Protein AF-K6VTQ6-F1 (afdb_monomer_lite)

InterPro domains:
  IPR045598 Domain of unknown function DUF6457 [PF20058] (8-82)

Organism: NCBI:txid1184607

Foldseek 3Di:
DDPVVVVVVVVLVVLVVVCVVVVHDSVVDDPVLLVVLLVLLCPLPNNVCSVVLSVVLVVVCVVVVNPDDSVVSSVVSSVVSNPPDPPPVPD

Sequence (91 aa):
MNDLNKTEARWQAWVEETSALLGIDAGLVNIHAIHDLTKTIAHDLERPMAPVGSFMLGLAMGVHGGSADPAALKSLIESTTRRDAVDQVTA

Radius of gyration: 16.14 Å; chains: 1; bounding box: 29×32×51 Å

Structure (mmCIF, N/CA/C/O backbone):
data_AF-K6VTQ6-F1
#
_entry.id   AF-K6VTQ6-F1
#
loop_
_atom_site.group_PDB
_atom_site.id
_atom_site.type_symbol
_atom_site.label_atom_id
_atom_site.label_alt_id
_atom_site.label_comp_id
_atom_site.label_asym_id
_atom_site.label_entity_id
_atom_site.label_seq_id
_atom_site.pdbx_PDB_ins_code
_atom_site.Cartn_x
_atom_site.Cartn_y
_atom_site.Cartn_z
_atom_site.occupancy
_atom_site.B_iso_or_equiv
_atom_site.auth_seq_id
_atom_site.auth_comp_id
_atom_site.auth_asym_id
_atom_site.auth_atom_id
_atom_site.pdbx_PDB_model_num
ATOM 1 N N . MET A 1 1 ? 14.069 16.263 19.748 1.00 57.88 1 MET A N 1
ATOM 2 C CA . MET A 1 1 ? 13.075 15.720 18.798 1.00 57.88 1 MET A CA 1
ATOM 3 C C . MET A 1 1 ? 13.514 16.133 17.398 1.00 57.88 1 MET A C 1
ATOM 5 O O . MET A 1 1 ? 13.498 17.329 17.135 1.00 57.88 1 MET A O 1
ATOM 9 N N . ASN A 1 2 ? 14.014 15.205 16.572 1.00 80.62 2 ASN A N 1
ATOM 10 C CA . ASN A 1 2 ? 14.475 15.508 15.205 1.00 80.62 2 ASN A CA 1
ATOM 11 C C . ASN A 1 2 ? 13.276 15.861 14.298 1.00 80.62 2 ASN A C 1
ATOM 13 O O . ASN A 1 2 ? 12.149 15.455 14.588 1.00 80.62 2 ASN A O 1
ATOM 17 N N . ASP A 1 3 ? 13.512 16.588 13.208 1.00 85.31 3 ASP A N 1
ATOM 18 C CA . ASP A 1 3 ? 12.485 16.975 12.232 1.00 85.31 3 ASP A CA 1
ATOM 19 C C . ASP A 1 3 ? 11.833 15.759 11.552 1.00 85.31 3 ASP A C 1
ATOM 21 O O . ASP A 1 3 ? 10.641 15.793 11.238 1.00 85.31 3 ASP A O 1
ATOM 25 N N . LEU A 1 4 ? 12.567 14.645 11.427 1.00 80.88 4 LEU A N 1
ATOM 26 C CA . LEU A 1 4 ? 12.027 13.354 10.984 1.00 80.88 4 LEU A CA 1
ATOM 27 C C . LEU A 1 4 ? 10.934 12.838 11.932 1.00 80.88 4 LEU A C 1
ATOM 29 O O . LEU A 1 4 ? 9.820 12.578 11.491 1.00 80.88 4 LEU A O 1
ATOM 33 N N . ASN A 1 5 ? 11.193 12.814 13.244 1.00 87.19 5 ASN A N 1
ATOM 34 C CA . ASN A 1 5 ? 10.222 12.328 14.232 1.00 87.19 5 ASN A CA 1
ATOM 35 C C . ASN A 1 5 ? 8.957 13.201 14.271 1.00 87.19 5 ASN A C 1
ATOM 37 O O . ASN A 1 5 ? 7.858 12.701 14.494 1.00 87.19 5 ASN A O 1
ATOM 41 N N . LYS A 1 6 ? 9.094 14.521 14.070 1.00 90.19 6 LYS A N 1
ATOM 42 C CA . LYS A 1 6 ? 7.934 15.426 13.966 1.00 90.19 6 LYS A CA 1
ATOM 43 C C . LYS A 1 6 ? 7.117 15.149 12.705 1.00 90.19 6 LYS A C 1
ATOM 45 O O . LYS A 1 6 ? 5.893 15.243 12.730 1.00 90.19 6 LYS A O 1
ATOM 50 N N . THR A 1 7 ? 7.796 14.822 11.612 1.00 92.69 7 THR A N 1
ATOM 5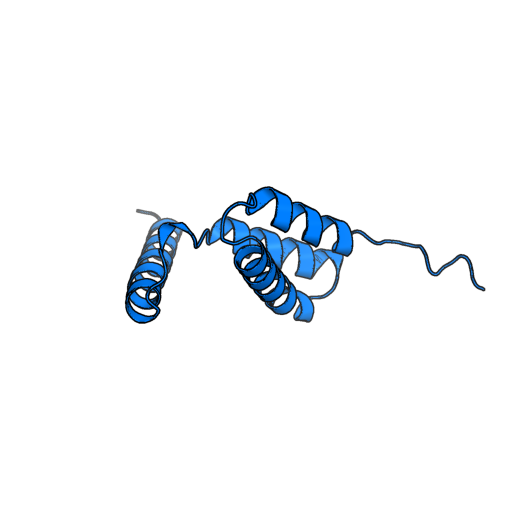1 C CA . THR A 1 7 ? 7.165 14.499 10.334 1.00 92.69 7 THR A CA 1
ATOM 52 C C . THR A 1 7 ? 6.391 13.184 10.419 1.00 92.69 7 THR A C 1
ATOM 54 O O . THR A 1 7 ? 5.218 13.161 10.052 1.00 92.69 7 THR A O 1
ATOM 57 N N . GLU A 1 8 ? 6.995 12.134 10.979 1.00 93.62 8 GLU A N 1
ATOM 58 C CA . GLU A 1 8 ? 6.343 10.836 11.202 1.00 93.62 8 GLU A CA 1
ATOM 59 C C . GLU A 1 8 ? 5.127 10.959 12.125 1.00 93.62 8 GLU A C 1
ATOM 61 O O . GLU A 1 8 ? 4.061 10.443 11.800 1.00 93.62 8 GLU A O 1
ATOM 66 N N . ALA A 1 9 ? 5.236 11.728 13.214 1.00 94.44 9 ALA A N 1
ATOM 67 C CA . ALA A 1 9 ? 4.103 11.990 14.102 1.00 94.44 9 ALA A CA 1
ATOM 68 C C . ALA A 1 9 ? 2.931 12.670 13.373 1.00 94.44 9 ALA A C 1
ATOM 70 O O . ALA A 1 9 ? 1.772 12.334 13.604 1.00 94.44 9 ALA A O 1
ATOM 71 N N . ARG A 1 10 ? 3.220 13.605 12.457 1.00 96.75 10 ARG A N 1
ATOM 72 C CA . ARG A 1 10 ? 2.188 14.254 11.638 1.00 96.75 10 ARG A CA 1
ATOM 73 C C . ARG A 1 10 ? 1.530 13.276 10.663 1.00 96.75 10 ARG A C 1
ATOM 75 O O . ARG A 1 10 ? 0.321 13.352 10.469 1.00 96.75 10 ARG A O 1
ATOM 82 N N . TRP A 1 11 ? 2.303 12.389 10.036 1.00 96.81 11 TRP A N 1
ATOM 83 C CA . TRP A 1 11 ? 1.751 11.356 9.155 1.00 96.81 11 TRP A CA 1
ATOM 84 C C . TRP A 1 11 ? 0.848 10.395 9.922 1.00 96.81 11 TRP A C 1
ATOM 86 O O . TRP A 1 11 ? -0.255 10.112 9.465 1.00 96.81 11 TRP A O 1
ATOM 96 N N . GLN A 1 12 ? 1.286 9.963 11.105 1.00 96.56 12 GLN A N 1
ATOM 97 C CA . GLN A 1 12 ? 0.521 9.077 11.971 1.00 96.56 12 GLN A CA 1
ATOM 98 C C . GLN A 1 12 ? -0.812 9.711 12.390 1.00 96.56 12 GLN A C 1
ATOM 100 O O . GLN A 1 12 ? -1.858 9.092 12.225 1.00 96.56 12 GLN A O 1
ATOM 105 N N . ALA A 1 13 ? -0.795 10.973 12.829 1.00 97.44 13 ALA A N 1
ATOM 106 C CA . ALA A 1 13 ? -2.014 11.697 13.189 1.00 97.44 13 ALA A CA 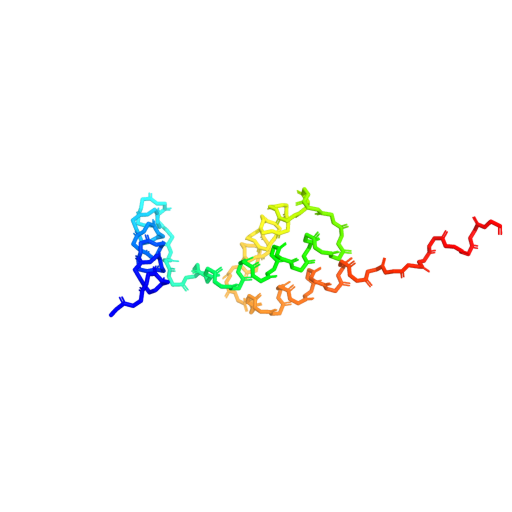1
ATOM 107 C C . ALA A 1 13 ? -3.009 11.791 12.016 1.00 97.44 13 ALA A C 1
ATOM 109 O O . ALA A 1 13 ? -4.209 11.598 12.197 1.00 97.44 13 ALA A O 1
ATOM 110 N N . TRP A 1 14 ? -2.514 12.038 10.798 1.00 98.00 14 TRP A N 1
ATOM 111 C CA . TRP A 1 14 ? -3.362 12.075 9.605 1.00 98.00 14 TRP A CA 1
ATOM 112 C C . TRP A 1 14 ? -3.958 10.702 9.260 1.00 98.00 14 TRP A C 1
ATOM 114 O O . TRP A 1 14 ? -5.130 10.617 8.888 1.00 98.00 14 TRP A O 1
ATOM 124 N N . VAL A 1 15 ? -3.174 9.626 9.400 1.00 97.94 15 VAL A N 1
ATOM 125 C CA . VAL A 1 15 ? -3.652 8.248 9.213 1.00 97.94 15 VAL A CA 1
ATOM 126 C C . VAL A 1 15 ? -4.744 7.917 10.225 1.00 97.94 15 VAL A C 1
ATOM 128 O O . VAL A 1 15 ? -5.771 7.374 9.830 1.00 97.94 15 VAL A O 1
ATOM 131 N N . GLU A 1 16 ? -4.561 8.265 11.497 1.00 98.00 16 GLU A N 1
ATOM 132 C CA . GLU A 1 16 ? -5.542 8.025 12.561 1.00 98.00 16 GLU A CA 1
ATOM 133 C C . GLU A 1 16 ? -6.866 8.753 12.296 1.00 98.00 16 GLU A C 1
ATOM 135 O O . GLU A 1 16 ? -7.925 8.124 12.302 1.00 98.00 16 GLU A O 1
ATOM 140 N N . GLU A 1 17 ? -6.810 10.053 11.991 1.00 98.44 17 GLU A N 1
ATOM 141 C CA . GLU A 1 17 ? -7.991 10.867 11.683 1.00 98.44 17 GLU A CA 1
ATOM 142 C C . GLU A 1 17 ? -8.739 10.335 10.453 1.00 98.44 17 GLU A C 1
ATOM 144 O O . GLU A 1 17 ? -9.951 10.116 10.487 1.00 98.44 17 GLU A O 1
ATOM 149 N N . THR A 1 18 ? -8.009 10.069 9.369 1.00 98.31 18 THR A N 1
ATOM 150 C CA . THR A 1 18 ? -8.601 9.580 8.118 1.00 98.31 18 THR A CA 1
ATOM 151 C C . THR A 1 18 ? -9.196 8.184 8.298 1.00 98.31 18 THR A C 1
ATOM 153 O 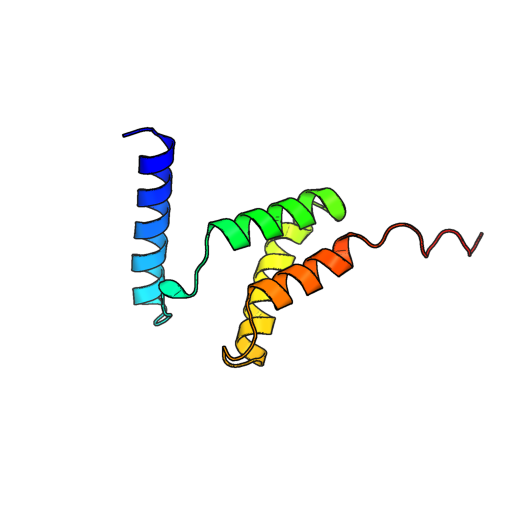O . THR A 1 18 ? -10.286 7.906 7.801 1.00 98.31 18 THR A O 1
ATOM 156 N N . SER A 1 19 ? -8.521 7.312 9.049 1.00 97.44 19 SER A N 1
ATOM 157 C CA . SER A 1 19 ? -9.005 5.958 9.329 1.00 97.44 19 SER A CA 1
ATOM 158 C C . SER A 1 19 ? -10.302 5.977 10.133 1.00 97.44 19 SER A C 1
ATOM 160 O O . SER A 1 19 ? -11.239 5.252 9.798 1.00 97.44 19 SER A O 1
ATOM 162 N N . ALA A 1 20 ? -10.399 6.867 11.127 1.00 98.00 20 ALA A N 1
ATOM 163 C CA . ALA A 1 20 ? -11.618 7.063 11.906 1.00 98.00 20 ALA A CA 1
ATOM 164 C C . ALA A 1 20 ? -12.803 7.508 11.030 1.00 98.00 20 ALA A C 1
ATOM 166 O O . ALA A 1 20 ? -13.911 6.999 11.198 1.00 98.00 20 ALA A O 1
ATOM 167 N N . LEU A 1 21 ? -12.574 8.404 10.063 1.00 98.38 21 LEU A N 1
ATOM 168 C CA . LEU A 1 21 ? -13.605 8.850 9.114 1.00 98.38 21 LEU A CA 1
ATOM 169 C C . LEU A 1 21 ? -14.037 7.747 8.137 1.00 98.38 21 LEU A C 1
ATOM 171 O O . LEU A 1 21 ? -15.202 7.695 7.746 1.00 98.38 21 LEU A O 1
ATOM 175 N N . LEU A 1 22 ? -13.108 6.877 7.737 1.00 96.94 22 LEU A N 1
ATOM 176 C CA . LEU A 1 22 ? -13.359 5.779 6.800 1.00 96.94 22 LEU A CA 1
ATOM 177 C C . LEU A 1 22 ? -13.871 4.498 7.479 1.00 96.94 22 LEU A C 1
ATOM 179 O O . LEU A 1 22 ? -14.259 3.562 6.782 1.00 96.94 22 LEU A O 1
ATOM 183 N N . GLY A 1 23 ? -13.872 4.438 8.814 1.00 96.38 23 GLY A N 1
ATOM 184 C CA . GLY A 1 23 ? -14.253 3.244 9.570 1.00 96.38 23 GLY A CA 1
ATOM 185 C C . GLY A 1 23 ? -13.275 2.076 9.408 1.00 96.38 23 GLY A C 1
ATOM 186 O O . GLY A 1 23 ? -13.692 0.921 9.482 1.00 96.38 23 GLY A O 1
ATOM 187 N N . ILE A 1 24 ? -11.993 2.362 9.163 1.00 92.19 24 ILE A N 1
ATOM 188 C CA . ILE A 1 24 ? -10.930 1.352 9.045 1.00 92.19 24 ILE A CA 1
ATOM 189 C C . ILE A 1 24 ? -10.021 1.381 10.277 1.00 92.19 24 ILE A C 1
ATOM 191 O O . ILE A 1 24 ? -9.858 2.416 10.921 1.00 92.19 24 ILE A O 1
ATOM 195 N N . ASP A 1 25 ? -9.419 0.240 10.609 1.00 91.19 25 ASP A N 1
ATOM 196 C CA . ASP A 1 25 ? -8.428 0.160 11.683 1.00 91.19 25 ASP A CA 1
ATOM 197 C C . ASP A 1 25 ? -7.105 0.803 11.234 1.00 91.19 25 ASP A C 1
ATOM 199 O O . ASP A 1 25 ? -6.436 0.311 10.321 1.00 91.19 25 ASP A O 1
ATOM 203 N N . ALA A 1 26 ? -6.719 1.901 11.893 1.00 94.00 26 ALA A N 1
ATOM 204 C CA . ALA A 1 26 ? -5.468 2.613 11.633 1.00 94.00 26 ALA A CA 1
ATOM 205 C C . ALA A 1 26 ? -4.227 1.725 11.846 1.00 94.00 26 ALA A C 1
ATOM 207 O O . ALA A 1 26 ? -3.205 1.936 11.193 1.00 94.00 26 ALA A O 1
ATOM 208 N N . GLY A 1 27 ? -4.317 0.702 12.706 1.00 90.69 27 GLY A N 1
ATOM 209 C CA . GLY A 1 27 ? -3.251 -0.275 12.935 1.00 90.69 27 GLY A CA 1
ATOM 210 C C . GLY A 1 27 ? -2.914 -1.122 11.704 1.00 90.69 27 GLY A C 1
ATOM 211 O O . GLY A 1 27 ? -1.825 -1.690 11.629 1.00 90.69 27 GLY A O 1
ATOM 212 N N . LEU A 1 28 ? -3.805 -1.167 10.707 1.00 87.56 28 LEU A N 1
ATOM 213 C CA . LEU A 1 28 ? -3.571 -1.855 9.435 1.00 87.56 28 LEU A CA 1
ATOM 214 C C . LEU A 1 28 ? -2.744 -1.020 8.444 1.00 87.56 28 LEU A C 1
ATOM 216 O O . LEU A 1 28 ? -2.269 -1.553 7.440 1.00 87.56 28 LEU A O 1
ATOM 220 N N . VAL A 1 29 ? -2.549 0.279 8.698 1.00 91.69 29 VAL A N 1
ATOM 221 C CA . VAL A 1 29 ? -1.845 1.194 7.790 1.00 91.69 29 VAL A CA 1
ATOM 222 C C . VAL A 1 29 ? -0.370 1.300 8.179 1.00 91.69 29 VAL A C 1
ATOM 224 O O . VAL A 1 29 ? 0.063 2.215 8.876 1.00 91.69 29 VAL A O 1
ATOM 227 N N . ASN A 1 30 ? 0.447 0.367 7.689 1.00 92.81 30 ASN A N 1
ATOM 228 C CA . ASN A 1 30 ? 1.898 0.430 7.868 1.00 92.81 30 ASN A CA 1
ATOM 229 C C . ASN A 1 30 ? 2.545 1.378 6.837 1.00 92.81 30 ASN A C 1
ATOM 231 O O . ASN A 1 30 ? 2.870 0.975 5.718 1.00 92.81 30 ASN A O 1
ATOM 235 N N . ILE A 1 31 ? 2.757 2.637 7.235 1.00 94.69 31 ILE A N 1
ATOM 236 C CA . ILE A 1 31 ? 3.318 3.705 6.385 1.00 94.69 31 ILE A CA 1
ATOM 237 C C . ILE A 1 31 ? 4.679 3.310 5.793 1.00 94.69 31 ILE A C 1
ATOM 239 O O . ILE A 1 31 ? 4.913 3.498 4.599 1.00 94.69 31 ILE A O 1
ATOM 243 N N . HIS A 1 32 ? 5.572 2.735 6.604 1.00 95.06 32 HIS A N 1
ATOM 244 C CA . HIS A 1 32 ? 6.910 2.352 6.149 1.00 95.06 32 HIS A CA 1
ATOM 245 C C . HIS A 1 32 ? 6.854 1.228 5.115 1.00 95.06 32 HIS A C 1
ATOM 247 O O . HIS A 1 32 ? 7.482 1.344 4.068 1.00 95.06 32 HIS A O 1
ATOM 253 N N . ALA A 1 33 ? 6.039 0.194 5.343 1.00 94.38 33 ALA A N 1
ATOM 254 C CA . ALA A 1 33 ? 5.883 -0.897 4.384 1.00 94.38 33 ALA A CA 1
ATOM 255 C C . ALA A 1 33 ? 5.294 -0.425 3.043 1.00 94.38 33 ALA A C 1
ATOM 257 O O . ALA A 1 33 ? 5.722 -0.902 1.990 1.00 94.38 33 ALA A O 1
ATOM 258 N N . ILE A 1 34 ? 4.351 0.526 3.070 1.00 95.81 34 ILE A N 1
ATOM 259 C CA . ILE A 1 34 ? 3.788 1.145 1.861 1.00 95.81 34 ILE A CA 1
ATOM 260 C C . ILE A 1 34 ? 4.868 1.947 1.126 1.00 95.81 34 ILE A C 1
ATOM 262 O O . ILE A 1 34 ? 5.049 1.774 -0.080 1.00 95.81 34 ILE A O 1
ATOM 266 N N . HIS A 1 35 ? 5.626 2.790 1.832 1.00 96.75 35 HIS A N 1
ATOM 267 C CA . HIS A 1 35 ? 6.727 3.541 1.227 1.00 96.75 35 HIS A CA 1
ATOM 268 C C . HIS A 1 35 ? 7.799 2.619 0.638 1.00 96.75 35 HIS A C 1
ATOM 270 O O . HIS A 1 35 ? 8.227 2.839 -0.494 1.00 96.75 35 HIS A O 1
ATOM 276 N N . ASP A 1 36 ? 8.171 1.552 1.339 1.00 97.38 36 ASP A N 1
ATOM 277 C CA . ASP A 1 36 ? 9.139 0.575 0.847 1.00 97.38 36 ASP A CA 1
ATOM 278 C C . ASP A 1 36 ? 8.635 -0.130 -0.416 1.00 97.38 36 ASP A C 1
ATOM 280 O O . ASP A 1 36 ? 9.371 -0.205 -1.398 1.00 97.38 36 ASP A O 1
ATOM 284 N N . LEU A 1 37 ? 7.368 -0.561 -0.446 1.00 97.12 37 LEU A N 1
ATOM 285 C CA . LEU A 1 37 ? 6.757 -1.142 -1.646 1.00 97.12 37 LEU A CA 1
ATOM 286 C C . LEU A 1 37 ? 6.803 -0.164 -2.829 1.00 97.12 37 LEU A C 1
ATOM 288 O O . LEU A 1 37 ? 7.272 -0.510 -3.913 1.00 97.12 37 LEU A O 1
ATOM 292 N N . THR A 1 38 ? 6.331 1.070 -2.625 1.00 97.75 38 THR A N 1
ATOM 293 C CA . THR A 1 38 ? 6.305 2.087 -3.690 1.00 97.75 38 THR A CA 1
ATOM 294 C C . THR A 1 38 ? 7.701 2.427 -4.198 1.00 97.75 38 THR A C 1
ATOM 296 O O . THR A 1 38 ? 7.878 2.617 -5.400 1.00 97.75 38 THR A O 1
ATOM 299 N N . LYS A 1 39 ? 8.703 2.450 -3.310 1.00 97.44 39 LYS A N 1
ATOM 300 C CA . LYS A 1 39 ? 10.110 2.643 -3.659 1.00 97.44 39 LYS A CA 1
ATOM 301 C C . LYS A 1 39 ? 10.631 1.498 -4.522 1.00 97.44 39 LYS A C 1
ATOM 303 O O . LYS A 1 39 ? 11.269 1.777 -5.532 1.00 97.44 39 LYS A O 1
ATOM 308 N N . THR A 1 40 ? 10.365 0.244 -4.148 1.00 96.88 40 THR A N 1
ATOM 309 C CA . THR A 1 40 ? 10.768 -0.928 -4.940 1.00 96.88 40 THR A CA 1
ATOM 310 C C . THR A 1 40 ? 10.159 -0.865 -6.338 1.00 96.88 40 THR A C 1
ATOM 312 O O . THR A 1 40 ? 10.885 -0.909 -7.321 1.00 96.88 40 THR A O 1
ATOM 315 N N . ILE A 1 41 ? 8.845 -0.652 -6.454 1.00 97.00 41 ILE A N 1
ATOM 316 C CA . ILE A 1 41 ? 8.160 -0.595 -7.757 1.00 97.00 41 ILE A CA 1
ATOM 317 C C . ILE A 1 41 ? 8.668 0.565 -8.620 1.00 97.00 41 ILE A C 1
ATOM 319 O O . ILE A 1 41 ? 8.859 0.406 -9.823 1.00 97.00 41 ILE A O 1
ATOM 323 N N . ALA A 1 42 ? 8.897 1.734 -8.020 1.00 96.44 42 ALA A N 1
ATOM 324 C CA . ALA A 1 42 ? 9.389 2.899 -8.743 1.00 96.44 42 ALA A CA 1
ATOM 325 C C . ALA A 1 42 ? 10.814 2.719 -9.293 1.00 96.44 42 ALA A C 1
ATOM 327 O O . ALA A 1 42 ? 11.150 3.374 -10.282 1.00 96.44 42 ALA A O 1
ATOM 328 N N . HIS A 1 43 ? 11.641 1.897 -8.637 1.00 95.19 43 HIS A N 1
ATOM 329 C CA . HIS A 1 43 ? 13.001 1.583 -9.079 1.00 95.19 43 HIS A CA 1
ATOM 330 C C . HIS A 1 43 ? 13.053 0.400 -10.048 1.00 95.19 43 HIS A C 1
ATOM 332 O O . HIS A 1 43 ? 13.764 0.488 -11.043 1.00 95.19 43 HIS A O 1
ATOM 338 N N . ASP A 1 44 ? 12.309 -0.669 -9.761 1.00 94.69 44 ASP A N 1
ATOM 339 C CA . ASP A 1 44 ? 12.435 -1.953 -10.457 1.00 94.69 44 ASP A CA 1
ATOM 340 C C . ASP A 1 44 ? 11.468 -2.095 -11.645 1.00 94.69 44 ASP A C 1
ATOM 342 O O . ASP A 1 44 ? 11.690 -2.937 -12.506 1.00 94.69 44 ASP A O 1
ATOM 346 N N . LEU A 1 45 ? 10.388 -1.30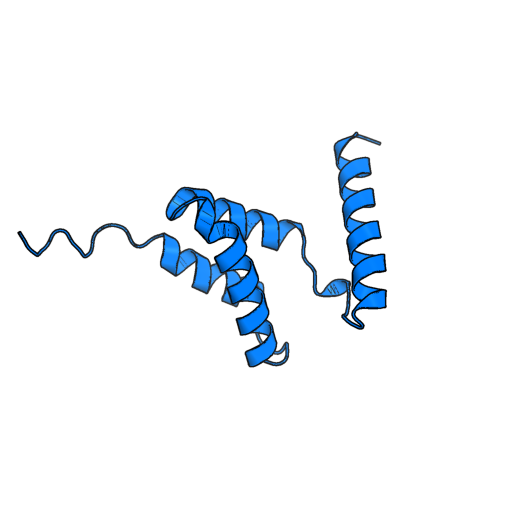4 -11.701 1.00 94.56 45 LEU A N 1
ATOM 347 C CA . LEU A 1 45 ? 9.424 -1.300 -12.807 1.00 94.56 45 LEU A CA 1
ATOM 348 C C . LEU A 1 45 ? 9.367 0.086 -13.455 1.00 94.56 45 LEU A C 1
ATOM 350 O O . LEU A 1 45 ? 10.137 0.370 -14.362 1.00 94.56 45 LEU A O 1
ATOM 354 N N . GLU A 1 46 ? 8.485 0.968 -12.976 1.00 94.88 46 GLU A N 1
ATOM 355 C CA . GLU A 1 46 ? 8.385 2.359 -13.423 1.00 94.88 46 GLU A CA 1
ATOM 356 C C . GLU A 1 46 ? 7.713 3.222 -12.345 1.00 94.88 46 GLU A C 1
ATOM 358 O O . GLU A 1 46 ? 6.790 2.788 -11.649 1.00 94.88 46 GLU A O 1
ATOM 363 N N . ARG A 1 47 ? 8.116 4.497 -12.236 1.00 96.44 47 ARG A N 1
ATOM 364 C CA . ARG A 1 47 ? 7.571 5.440 -11.236 1.00 96.44 47 ARG A CA 1
ATOM 365 C C . ARG A 1 47 ? 6.036 5.551 -11.231 1.00 96.44 47 ARG A C 1
ATOM 367 O O . ARG A 1 47 ? 5.477 5.580 -10.135 1.00 96.44 47 ARG A O 1
ATOM 374 N N . PRO A 1 48 ? 5.325 5.585 -12.379 1.00 97.62 48 PRO A N 1
ATOM 375 C CA . PRO A 1 48 ? 3.862 5.633 -12.382 1.00 97.62 48 PRO A CA 1
ATOM 376 C C . PRO A 1 48 ? 3.189 4.396 -11.770 1.00 97.62 48 PRO A C 1
ATOM 378 O O . PRO A 1 48 ? 2.038 4.487 -11.350 1.00 97.62 48 PRO A O 1
ATOM 381 N N . MET A 1 49 ? 3.880 3.252 -11.691 1.00 97.69 49 MET A N 1
ATOM 382 C CA . MET A 1 49 ? 3.317 2.008 -11.152 1.00 97.69 49 MET A CA 1
ATOM 383 C C . MET A 1 49 ? 3.353 1.939 -9.622 1.00 97.69 49 MET A C 1
ATOM 385 O O . MET A 1 49 ? 2.651 1.118 -9.037 1.00 97.69 49 MET A O 1
ATOM 389 N N . ALA A 1 50 ? 4.099 2.818 -8.949 1.00 97.62 50 ALA A N 1
ATOM 390 C CA . ALA A 1 50 ? 4.146 2.878 -7.489 1.00 97.62 50 ALA A CA 1
ATOM 391 C C . ALA A 1 50 ? 2.751 3.001 -6.826 1.00 97.62 50 ALA A C 1
ATOM 393 O O . ALA A 1 50 ? 2.411 2.136 -6.014 1.00 97.62 50 ALA A O 1
ATOM 394 N N . PRO A 1 51 ? 1.898 3.994 -7.167 1.00 97.81 51 PRO A N 1
ATOM 395 C CA . PRO A 1 51 ? 0.544 4.066 -6.611 1.00 97.81 51 PRO A CA 1
ATOM 396 C C . PRO A 1 51 ? -0.343 2.882 -7.026 1.00 97.81 51 PRO A C 1
ATOM 398 O O . PRO A 1 51 ? -1.178 2.446 -6.234 1.00 97.81 51 PRO A O 1
ATOM 401 N N . VAL A 1 52 ? -0.145 2.327 -8.229 1.00 98.19 52 VAL A N 1
ATOM 402 C CA . VAL A 1 52 ? -0.886 1.145 -8.705 1.00 98.19 52 VAL A CA 1
ATOM 403 C C . VAL A 1 52 ? -0.580 -0.068 -7.827 1.00 98.19 52 VAL A C 1
ATOM 405 O O . VAL A 1 52 ? -1.499 -0.752 -7.385 1.00 98.19 52 VAL A O 1
ATOM 408 N N . GLY A 1 53 ? 0.691 -0.299 -7.495 1.00 97.62 53 GLY A N 1
ATOM 409 C CA . GLY A 1 53 ? 1.101 -1.395 -6.622 1.00 97.62 53 GLY A CA 1
ATOM 410 C C . GLY A 1 53 ? 0.556 -1.291 -5.201 1.00 97.62 53 GLY A C 1
ATOM 411 O O . GLY A 1 53 ? 0.078 -2.286 -4.658 1.00 97.62 53 GLY A O 1
ATOM 412 N N . SER A 1 54 ? 0.550 -0.091 -4.614 1.00 97.44 54 SER A N 1
ATOM 413 C CA . SER A 1 54 ? -0.077 0.132 -3.303 1.00 97.44 54 SER A CA 1
ATOM 414 C C . SER A 1 54 ? -1.580 -0.138 -3.326 1.00 97.44 54 SER A C 1
ATOM 416 O O . SER A 1 54 ? -2.115 -0.737 -2.394 1.00 97.44 54 SER A O 1
ATOM 418 N N . PHE A 1 55 ? -2.269 0.250 -4.404 1.00 97.62 55 PHE A N 1
ATOM 419 C CA . PHE A 1 55 ? -3.685 -0.064 -4.578 1.00 97.62 55 PHE A CA 1
ATOM 420 C C . PHE A 1 55 ? -3.924 -1.576 -4.726 1.00 97.62 55 PHE A C 1
ATOM 422 O O . PHE A 1 55 ? -4.821 -2.120 -4.084 1.00 97.62 55 PHE A O 1
ATOM 429 N N . MET A 1 56 ? -3.088 -2.279 -5.499 1.00 97.19 56 MET A N 1
ATOM 430 C CA . MET A 1 56 ? -3.152 -3.739 -5.637 1.00 97.19 56 MET A CA 1
ATOM 431 C C . MET A 1 56 ? -2.921 -4.469 -4.309 1.00 97.19 56 MET A C 1
ATOM 433 O O . MET A 1 56 ? -3.626 -5.438 -4.031 1.00 97.19 56 MET A O 1
ATOM 437 N N . LEU A 1 57 ? -1.989 -3.996 -3.472 1.00 95.75 57 LEU A N 1
ATOM 438 C CA . LEU A 1 57 ? -1.791 -4.537 -2.123 1.00 95.75 57 LEU A CA 1
ATOM 439 C C . LEU A 1 57 ? -3.071 -4.408 -1.285 1.00 95.75 57 LEU A C 1
ATOM 441 O O . LEU A 1 57 ? -3.506 -5.387 -0.678 1.00 95.75 57 LEU A O 1
ATOM 445 N N . GLY A 1 58 ? -3.704 -3.230 -1.301 1.00 93.88 58 GLY A N 1
ATOM 446 C CA . GLY A 1 58 ? -4.971 -2.995 -0.606 1.00 93.88 58 GLY A CA 1
ATOM 447 C C . GLY A 1 58 ? -6.101 -3.906 -1.100 1.00 93.88 58 GLY A C 1
ATOM 448 O O . GLY A 1 58 ? -6.814 -4.501 -0.291 1.00 93.88 58 GLY A O 1
ATOM 449 N N . LEU A 1 59 ? -6.227 -4.089 -2.419 1.00 95.38 59 LEU A N 1
ATOM 450 C CA . LEU A 1 59 ? -7.192 -5.026 -3.004 1.00 95.38 59 LEU A CA 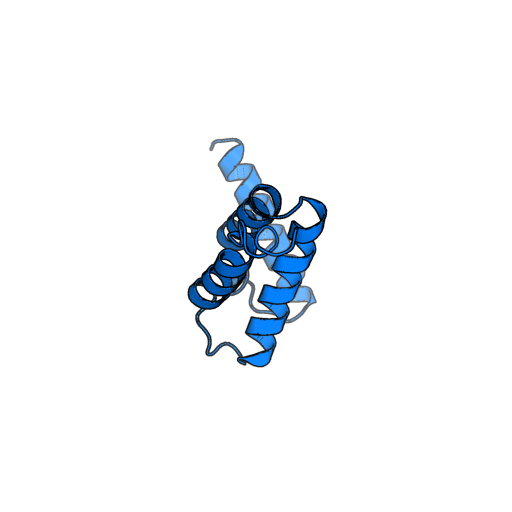1
ATOM 451 C C . LEU A 1 59 ? -6.930 -6.472 -2.564 1.00 95.38 59 LEU A C 1
ATOM 453 O O . LEU A 1 59 ? -7.867 -7.170 -2.181 1.00 95.38 59 LEU A O 1
ATOM 457 N N . ALA A 1 60 ? -5.672 -6.917 -2.584 1.00 94.44 60 ALA A N 1
ATOM 458 C CA . ALA A 1 60 ? -5.302 -8.267 -2.167 1.00 94.44 60 ALA A CA 1
ATOM 459 C C . ALA A 1 60 ? -5.636 -8.512 -0.686 1.00 94.44 60 ALA A C 1
ATOM 461 O O . ALA A 1 60 ? -6.232 -9.534 -0.347 1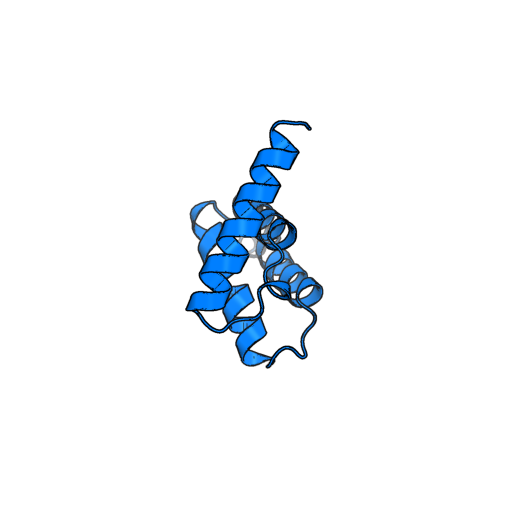.00 94.44 60 ALA A O 1
ATOM 462 N N . MET A 1 61 ? -5.335 -7.552 0.192 1.00 91.62 61 MET A N 1
ATOM 463 C CA . MET A 1 61 ? -5.718 -7.624 1.606 1.00 91.62 61 MET A CA 1
ATOM 464 C C . MET A 1 61 ? -7.237 -7.746 1.795 1.00 91.62 61 MET A C 1
ATOM 466 O O . MET A 1 61 ? -7.688 -8.552 2.611 1.00 91.62 61 MET A O 1
ATOM 470 N N . GLY A 1 62 ? -8.018 -6.984 1.021 1.00 90.38 62 GLY A N 1
ATOM 471 C CA . GLY A 1 62 ? -9.481 -7.044 1.039 1.00 90.38 62 GLY A CA 1
ATOM 472 C C . GLY A 1 62 ? -10.029 -8.401 0.586 1.00 90.38 62 GLY A C 1
ATOM 473 O O . GLY A 1 62 ? -10.909 -8.954 1.241 1.00 90.38 62 GLY A O 1
ATOM 474 N N . VAL A 1 63 ? -9.469 -8.980 -0.483 1.00 92.75 63 VAL A N 1
ATOM 475 C CA . VAL A 1 63 ? -9.846 -10.318 -0.982 1.00 92.75 63 VAL A CA 1
ATOM 476 C C . VAL A 1 63 ? -9.570 -11.409 0.056 1.00 92.75 63 VAL A C 1
ATOM 478 O O . VAL A 1 63 ? -10.366 -12.334 0.201 1.00 92.75 63 VAL A O 1
ATOM 481 N N . HIS A 1 64 ? -8.471 -11.299 0.802 1.00 87.50 64 HIS A N 1
ATOM 482 C CA . HIS A 1 64 ? -8.092 -12.276 1.822 1.00 87.50 64 HIS A CA 1
ATOM 483 C C . HIS A 1 64 ? -8.723 -12.023 3.202 1.00 87.50 64 HIS A C 1
ATOM 485 O O . HIS A 1 64 ? -8.373 -12.711 4.156 1.00 87.50 64 HIS A O 1
ATOM 491 N N . GLY A 1 65 ? -9.633 -11.051 3.342 1.00 79.62 65 GLY A N 1
ATOM 492 C CA . GLY A 1 65 ? -10.369 -10.811 4.591 1.00 79.62 65 GLY A CA 1
ATOM 493 C C . GLY A 1 65 ? -9.476 -10.582 5.818 1.00 79.62 65 GLY A C 1
ATOM 494 O O . GLY A 1 65 ? -9.861 -10.944 6.927 1.00 79.62 65 GLY A O 1
ATOM 495 N N . GLY A 1 66 ? -8.264 -10.050 5.624 1.00 71.12 66 GLY A N 1
ATOM 496 C CA . GLY A 1 66 ? -7.285 -9.838 6.697 1.00 71.12 66 GLY A CA 1
ATOM 497 C C . GLY A 1 66 ? -6.562 -11.095 7.204 1.00 71.12 66 GLY A C 1
ATOM 498 O O . GLY A 1 66 ? -5.752 -10.982 8.117 1.00 71.12 66 GLY A O 1
ATOM 499 N N . SER A 1 67 ? -6.800 -12.283 6.631 1.00 79.00 67 SER A N 1
ATOM 500 C CA . SER A 1 67 ? -6.084 -13.510 7.025 1.00 79.00 67 SER A CA 1
ATOM 501 C C . SER A 1 67 ? -4.703 -13.646 6.378 1.00 79.00 67 SER A C 1
ATOM 503 O O . SER A 1 67 ? -3.912 -14.494 6.786 1.00 79.00 67 SER A O 1
ATOM 505 N N . ALA A 1 68 ? -4.434 -12.875 5.324 1.00 84.44 68 ALA A N 1
ATOM 506 C CA . ALA A 1 68 ? -3.144 -12.870 4.650 1.00 84.44 68 ALA A CA 1
ATOM 507 C C . ALA A 1 68 ? -2.159 -11.947 5.370 1.00 84.44 68 ALA A C 1
ATOM 509 O O . ALA A 1 68 ? -2.512 -10.835 5.755 1.00 84.44 68 ALA A O 1
ATOM 510 N N . ASP A 1 69 ? -0.911 -12.398 5.483 1.00 89.12 69 ASP A N 1
ATOM 511 C CA . ASP A 1 69 ? 0.194 -11.570 5.955 1.00 89.12 69 ASP A CA 1
ATOM 512 C C . ASP A 1 69 ? 0.484 -10.446 4.935 1.00 89.12 69 ASP A C 1
ATOM 514 O O . ASP A 1 69 ? 0.856 -10.742 3.790 1.00 89.12 69 ASP A O 1
ATOM 518 N N . PRO A 1 70 ? 0.347 -9.159 5.317 1.00 89.69 70 PRO A N 1
ATOM 519 C CA . PRO A 1 70 ? 0.668 -8.038 4.439 1.00 89.69 70 PRO A CA 1
ATOM 520 C C . PRO A 1 70 ? 2.110 -8.074 3.921 1.00 89.69 70 PRO A C 1
ATOM 522 O O . PRO A 1 70 ? 2.356 -7.662 2.786 1.00 89.69 70 PRO A O 1
ATOM 525 N N . ALA A 1 71 ? 3.063 -8.591 4.707 1.00 91.69 71 ALA A N 1
ATOM 526 C CA . ALA A 1 71 ? 4.453 -8.710 4.277 1.00 91.69 71 ALA A CA 1
ATOM 527 C C . ALA A 1 71 ? 4.608 -9.750 3.157 1.00 91.69 71 ALA A C 1
ATOM 529 O O . ALA A 1 71 ? 5.287 -9.482 2.165 1.00 91.69 71 ALA A O 1
ATOM 530 N N . ALA A 1 72 ? 3.917 -10.889 3.254 1.00 93.44 72 ALA A N 1
ATOM 531 C CA . ALA A 1 72 ? 3.897 -11.900 2.199 1.00 93.44 72 ALA A CA 1
ATOM 532 C C . ALA A 1 72 ? 3.273 -11.372 0.894 1.00 93.44 72 ALA A C 1
ATOM 534 O O . ALA A 1 72 ? 3.835 -11.577 -0.185 1.00 93.44 72 ALA A O 1
ATOM 535 N N . LEU A 1 73 ? 2.150 -10.646 0.976 1.00 94.50 73 LEU A N 1
ATOM 536 C CA . LEU A 1 73 ? 1.519 -10.020 -0.195 1.00 94.50 73 LEU A CA 1
ATOM 537 C C . LEU A 1 73 ? 2.419 -8.947 -0.823 1.00 94.50 73 LEU A C 1
ATOM 539 O O . LEU A 1 73 ? 2.569 -8.907 -2.045 1.00 94.50 73 LEU A O 1
ATOM 543 N N . LYS A 1 74 ? 3.071 -8.120 0.004 1.00 95.25 74 LYS A N 1
ATOM 544 C CA . LYS A 1 74 ? 4.079 -7.152 -0.443 1.00 95.25 74 LYS A CA 1
ATOM 545 C C . LYS A 1 74 ? 5.211 -7.850 -1.204 1.00 95.25 74 LYS A C 1
ATOM 547 O O . LYS A 1 74 ? 5.504 -7.458 -2.330 1.00 95.25 74 LYS A O 1
ATOM 552 N N . SER A 1 75 ? 5.812 -8.897 -0.633 1.00 94.62 75 SER A N 1
ATOM 553 C CA . SER A 1 75 ? 6.892 -9.653 -1.284 1.00 94.62 75 SER A CA 1
ATOM 554 C C . SER A 1 75 ? 6.451 -10.319 -2.587 1.00 94.62 75 SER A C 1
ATOM 556 O O . SER A 1 75 ? 7.230 -10.372 -3.538 1.00 94.62 75 SER A O 1
ATOM 558 N N . LEU A 1 76 ? 5.202 -10.790 -2.665 1.00 95.19 76 LEU A N 1
ATOM 559 C CA . LEU A 1 76 ? 4.646 -11.321 -3.905 1.00 95.19 76 LEU A CA 1
ATOM 560 C C . LEU A 1 76 ? 4.582 -10.237 -4.988 1.00 95.19 76 LEU A C 1
ATOM 562 O O . LEU A 1 76 ? 5.034 -10.487 -6.103 1.00 95.19 76 LEU A O 1
ATOM 566 N N . ILE A 1 77 ? 4.099 -9.032 -4.667 1.00 95.56 77 ILE A N 1
ATOM 567 C CA . ILE A 1 77 ? 4.075 -7.904 -5.614 1.00 95.56 77 ILE A CA 1
ATOM 568 C C . ILE A 1 77 ? 5.500 -7.538 -6.055 1.00 95.56 77 ILE A C 1
ATOM 570 O O . ILE A 1 77 ? 5.764 -7.449 -7.252 1.00 95.56 77 ILE A O 1
ATOM 574 N N . GLU A 1 78 ? 6.445 -7.406 -5.124 1.00 94.81 78 GLU A N 1
ATOM 575 C CA . GLU A 1 78 ? 7.852 -7.098 -5.435 1.00 94.81 78 GLU A CA 1
ATOM 576 C C . GLU A 1 78 ? 8.525 -8.190 -6.286 1.00 94.81 78 GLU A C 1
ATOM 578 O O . GLU A 1 78 ? 9.379 -7.901 -7.120 1.00 94.81 78 GLU A O 1
ATOM 583 N N . SER A 1 79 ? 8.113 -9.455 -6.168 1.00 94.44 79 SER A N 1
ATOM 584 C CA . SER A 1 79 ? 8.621 -10.515 -7.053 1.00 94.44 79 SER A CA 1
ATOM 585 C C . SER A 1 79 ? 8.209 -10.335 -8.521 1.00 94.44 79 SER A C 1
ATOM 587 O O . SER A 1 79 ? 8.841 -10.904 -9.411 1.00 94.44 79 SER A O 1
ATOM 589 N N . THR A 1 80 ? 7.167 -9.538 -8.791 1.00 94.00 80 THR A N 1
ATOM 590 C CA . THR A 1 80 ? 6.701 -9.249 -10.156 1.00 94.00 80 THR A CA 1
ATOM 591 C C . THR A 1 80 ? 7.421 -8.072 -10.804 1.00 94.00 80 THR A C 1
ATOM 593 O O . THR A 1 80 ? 7.434 -7.998 -12.030 1.00 94.00 80 THR A O 1
ATOM 596 N N . THR A 1 81 ? 8.043 -7.191 -10.008 1.00 89.44 81 THR A N 1
ATOM 597 C CA . THR A 1 81 ? 8.821 -6.049 -10.518 1.00 89.44 81 THR A CA 1
ATOM 598 C C . THR A 1 81 ? 10.193 -6.489 -11.000 1.00 89.44 81 THR A C 1
ATOM 600 O O . THR A 1 81 ? 10.651 -6.027 -12.033 1.00 89.44 81 THR A O 1
ATOM 603 N N . ARG A 1 82 ? 10.810 -7.468 -10.323 1.00 72.12 82 ARG A N 1
ATOM 604 C CA . ARG A 1 82 ? 12.103 -8.071 -10.698 1.00 72.12 82 ARG A CA 1
ATOM 605 C C . ARG A 1 82 ? 12.006 -9.040 -11.886 1.00 72.12 82 ARG A C 1
ATOM 607 O O . ARG A 1 82 ? 12.731 -10.033 -11.950 1.00 72.12 82 ARG A O 1
ATOM 614 N N . ARG A 1 83 ? 11.083 -8.811 -12.819 1.00 60.62 83 ARG A N 1
ATOM 615 C CA . ARG A 1 83 ? 11.057 -9.551 -14.083 1.00 60.62 83 ARG A CA 1
ATOM 616 C C . ARG A 1 83 ? 11.965 -8.860 -15.089 1.00 60.62 83 ARG A C 1
ATOM 618 O O . ARG A 1 83 ? 11.502 -8.227 -16.028 1.00 60.62 83 ARG A O 1
ATOM 625 N N . ASP A 1 84 ? 13.262 -9.055 -14.907 1.00 49.34 84 ASP A N 1
ATOM 626 C CA . ASP A 1 84 ? 14.210 -8.907 -16.002 1.00 49.34 84 ASP A CA 1
ATOM 627 C C . ASP A 1 84 ? 14.045 -10.083 -16.994 1.00 49.34 84 ASP A C 1
ATOM 629 O O . ASP A 1 84 ? 13.960 -11.247 -16.600 1.00 49.34 84 ASP A O 1
ATOM 633 N N . ALA A 1 85 ? 14.074 -9.767 -18.294 1.00 49.78 85 ALA A N 1
ATOM 634 C CA . ALA A 1 85 ? 14.670 -10.596 -19.354 1.00 49.78 85 ALA A CA 1
ATOM 635 C C . ALA A 1 85 ? 13.966 -11.878 -19.881 1.00 49.78 85 ALA A C 1
ATOM 637 O O . ALA A 1 85 ? 14.664 -12.794 -20.312 1.00 49.78 85 ALA A O 1
ATOM 638 N N . VAL A 1 86 ? 12.629 -11.960 -19.968 1.00 45.88 86 VAL A N 1
ATOM 639 C CA . VAL A 1 86 ? 11.959 -13.063 -20.723 1.00 45.88 86 VAL A CA 1
ATOM 640 C C . VAL A 1 86 ? 11.548 -12.681 -22.161 1.00 45.88 86 VAL A C 1
ATOM 642 O O . VAL A 1 86 ? 11.195 -13.558 -22.940 1.00 45.88 86 VAL A O 1
ATOM 645 N N . ASP A 1 87 ? 11.738 -11.425 -22.584 1.00 43.59 87 ASP A N 1
ATOM 646 C CA . ASP A 1 87 ? 11.435 -10.977 -23.961 1.00 43.59 87 ASP A CA 1
ATOM 647 C C . ASP A 1 87 ? 12.665 -10.779 -24.880 1.00 43.59 87 ASP A C 1
ATOM 649 O O . ASP A 1 87 ? 12.541 -10.195 -25.950 1.00 43.59 87 ASP A O 1
ATOM 653 N N . GLN A 1 88 ? 13.852 -11.312 -24.549 1.00 45.66 88 GLN A N 1
ATOM 654 C CA . GLN A 1 88 ? 14.988 -11.375 -25.504 1.00 45.66 88 GLN A CA 1
ATOM 655 C C . GLN A 1 88 ? 15.276 -12.779 -26.077 1.00 45.66 88 GLN A C 1
ATOM 657 O O . GLN A 1 88 ? 16.339 -13.008 -26.642 1.00 45.66 88 GLN A O 1
ATOM 662 N N . VAL A 1 89 ? 14.326 -13.720 -25.994 1.00 45.25 89 VAL A N 1
ATOM 663 C CA . VAL A 1 89 ? 14.391 -15.013 -26.724 1.00 45.25 89 VAL A CA 1
ATOM 664 C C . VAL A 1 89 ? 13.470 -15.030 -27.958 1.00 45.25 89 VAL A C 1
ATOM 666 O O . VAL A 1 89 ? 13.259 -16.066 -28.577 1.00 45.25 89 VAL A O 1
ATOM 669 N N . THR A 1 90 ? 12.966 -13.870 -28.394 1.00 46.59 90 THR A N 1
ATOM 670 C CA . THR A 1 90 ? 12.314 -13.756 -29.710 1.00 46.59 90 THR A CA 1
ATOM 671 C C . THR A 1 90 ? 12.845 -12.551 -30.487 1.00 46.59 90 THR A C 1
ATOM 673 O O . THR A 1 90 ? 12.167 -11.535 -30.612 1.00 46.59 90 THR A O 1
ATOM 676 N N . ALA A 1 91 ? 14.070 -12.674 -31.003 1.00 38.75 91 ALA A N 1
ATOM 677 C CA . ALA A 1 91 ? 14.561 -11.966 -32.186 1.00 38.75 91 ALA A CA 1
ATOM 678 C C . ALA A 1 91 ? 15.659 -12.799 -32.860 1.00 38.75 91 ALA A C 1
ATOM 680 O O . ALA A 1 91 ? 16.540 -13.299 -32.125 1.00 38.75 91 ALA A O 1
#

pLDDT: mean 88.4, std 15.2, range [38.75, 98.44]

Secondary structure (DSSP, 8-state):
--HHHHHHHHHHHHHHHHHHHHT--GGG--HHHHHHHHHHHHHHT-TTHHHHHHHHHHHHHHHTTT-S-HHHHHHHHHHHH----SSSS--